Protein AF-B4VUH0-F1 (afdb_monomer)

Secondary structure (DSSP, 8-state):
--S-HHHHHHHHHHHHHHHTT---HHHHHHHHHHHHHHHHHHHHHHHHHHHHHHHTTS-HHHHHHHTT-PPP---

Organism: NCBI:txid118168

Foldseek 3Di:
DQDDPVLVVLLVVLVVCVVVVNQDPVSVVSNVVSVVSVVVVVVVVLVVLCVVCVVVVHDSVVSCVVVVNDDPDDD

Solvent-accessible surface area (backbone atoms only — not comparable to full-atom values): 4401 Å² total; per-residue (Å²): 119,92,60,61,71,70,57,51,53,51,48,53,52,45,52,52,31,50,75,67,73,68,55,48,73,70,51,48,54,50,46,51,57,53,48,53,51,52,51,52,42,49,54,53,49,51,52,54,44,46,54,51,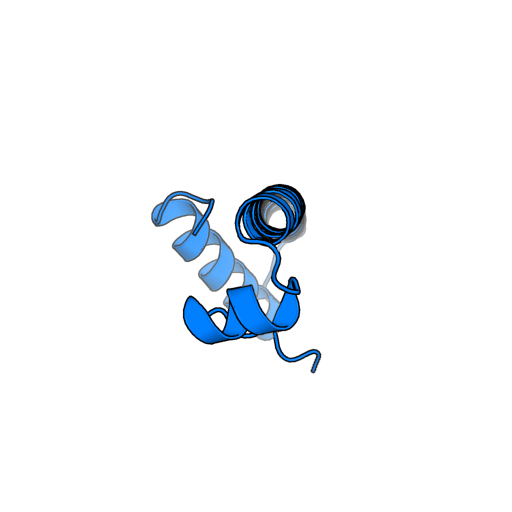12,57,77,66,75,48,50,53,66,58,47,28,58,75,71,70,52,73,77,80,81,88,127

Sequence (75 aa):
MGLPPQRWEQYHALLAKRRAEILTPEEQATLIEISDQIEQANACRIQYLIELASLRNTSLETLMQELGIKAPAYV

Nearest PDB structures (foldseek):
  7mq2-assembly1_B  TM=5.339E-01  e=5.837E+00  Streptococcus pneumoniae D39

Mean predicted aligned error: 4.11 Å

pLDDT: mean 92.49, std 12.09, range [36.53, 98.44]

Radius of gyration: 15.92 Å; Cα contacts (8 Å, |Δi|>4): 33; chains: 1; bounding box: 31×21×43 Å

Structure (mmCIF, N/CA/C/O backbone):
data_AF-B4VUH0-F1
#
_entry.id   AF-B4VUH0-F1
#
loop_
_atom_site.group_PDB
_atom_site.id
_atom_site.type_symbol
_atom_site.label_atom_id
_atom_site.label_alt_id
_atom_site.label_comp_id
_atom_site.label_asym_id
_atom_site.label_entity_id
_atom_site.label_seq_id
_atom_site.pdbx_PDB_ins_code
_atom_site.Cartn_x
_atom_site.Cartn_y
_atom_site.Cartn_z
_atom_site.occupancy
_atom_site.B_iso_or_equiv
_atom_site.auth_seq_id
_atom_site.auth_comp_id
_atom_site.auth_asym_id
_atom_site.auth_atom_id
_atom_site.pdbx_PDB_model_num
ATOM 1 N N . MET A 1 1 ? -9.959 3.235 -3.861 1.00 62.38 1 MET A N 1
ATOM 2 C CA . MET A 1 1 ? -8.601 3.113 -3.272 1.00 62.38 1 MET A CA 1
ATOM 3 C C . MET A 1 1 ? -7.834 4.380 -3.612 1.00 62.38 1 MET A C 1
ATOM 5 O O . MET A 1 1 ? -8.175 4.967 -4.622 1.00 62.38 1 MET A O 1
ATOM 9 N N . GLY A 1 2 ? -6.897 4.834 -2.777 1.00 74.75 2 GLY A N 1
ATOM 10 C CA . GLY A 1 2 ? -6.370 6.215 -2.733 1.00 74.75 2 GLY A CA 1
ATOM 11 C C . GLY A 1 2 ? -5.610 6.770 -3.952 1.00 74.75 2 GLY A C 1
ATOM 12 O O . GLY A 1 2 ? -4.865 7.721 -3.783 1.00 74.75 2 GLY A O 1
ATOM 13 N N . LEU A 1 3 ? -5.804 6.217 -5.151 1.00 88.44 3 LEU A N 1
ATOM 14 C CA . LEU A 1 3 ? -5.322 6.750 -6.426 1.00 88.44 3 LEU A CA 1
ATOM 15 C C . LEU A 1 3 ? -6.473 6.823 -7.443 1.00 88.44 3 LEU A C 1
ATOM 17 O O . LEU A 1 3 ? -7.390 5.995 -7.369 1.00 88.44 3 LEU A O 1
ATOM 21 N N . PRO A 1 4 ? -6.426 7.752 -8.416 1.00 92.50 4 PRO A N 1
ATOM 22 C CA . PRO A 1 4 ? -7.410 7.798 -9.492 1.00 92.50 4 PRO A CA 1
ATOM 23 C C . PRO A 1 4 ? -7.308 6.553 -10.398 1.00 92.50 4 PRO A C 1
ATOM 25 O O . PRO A 1 4 ? -6.224 5.973 -10.516 1.00 92.50 4 PRO A O 1
ATOM 28 N N . PRO A 1 5 ? -8.406 6.134 -11.061 1.00 92.38 5 PRO A N 1
ATOM 29 C CA . PRO A 1 5 ? -8.449 4.902 -11.860 1.00 92.38 5 PRO A CA 1
ATOM 30 C C . PRO A 1 5 ? -7.333 4.792 -12.905 1.00 92.38 5 PRO A C 1
ATOM 32 O O . PRO A 1 5 ? -6.687 3.755 -13.017 1.00 92.38 5 PRO A O 1
ATOM 35 N N . GLN A 1 6 ? -7.022 5.891 -13.590 1.00 94.31 6 GLN A N 1
ATOM 36 C CA . GLN A 1 6 ? -5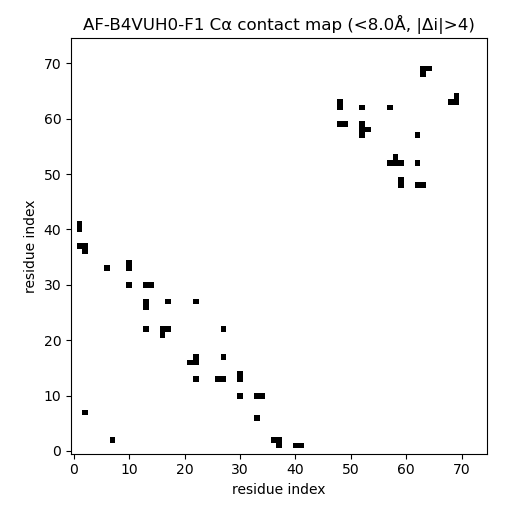.986 5.942 -14.623 1.00 94.31 6 GLN A CA 1
ATOM 37 C C . GLN A 1 6 ? -4.592 5.625 -14.062 1.00 94.31 6 GLN A C 1
ATOM 39 O O . GLN A 1 6 ? -3.763 5.011 -14.730 1.00 94.31 6 GLN A O 1
ATOM 44 N N . ARG A 1 7 ? -4.325 6.006 -12.806 1.00 94.69 7 ARG A N 1
ATOM 45 C CA . ARG A 1 7 ? -3.050 5.715 -12.135 1.00 94.69 7 ARG A CA 1
ATOM 46 C C . ARG A 1 7 ? -2.946 4.232 -11.771 1.00 94.69 7 ARG A C 1
ATOM 48 O O . ARG A 1 7 ? -1.862 3.664 -11.865 1.00 94.69 7 ARG A O 1
ATOM 55 N N . TRP A 1 8 ? -4.066 3.591 -11.421 1.00 95.19 8 TRP A N 1
ATOM 56 C CA . TRP A 1 8 ? -4.131 2.136 -11.228 1.00 95.19 8 TRP A CA 1
ATOM 57 C C . TRP A 1 8 ? -3.924 1.369 -12.535 1.00 95.19 8 TRP A C 1
ATOM 59 O O . TRP A 1 8 ? -3.182 0.390 -12.555 1.00 95.19 8 TRP A O 1
ATOM 69 N N . GLU A 1 9 ? -4.529 1.822 -13.632 1.00 96.25 9 GLU A N 1
ATOM 70 C CA . GLU A 1 9 ? -4.313 1.234 -14.961 1.00 96.25 9 GLU A CA 1
ATOM 71 C C . GLU A 1 9 ? -2.836 1.311 -15.365 1.00 96.25 9 GLU A C 1
ATOM 73 O O . GLU A 1 9 ? -2.246 0.303 -15.759 1.00 96.25 9 GLU A O 1
ATOM 78 N N . GLN A 1 10 ? -2.210 2.479 -15.175 1.00 97.44 10 GLN A N 1
ATOM 79 C CA . GLN A 1 10 ? -0.781 2.669 -15.411 1.00 97.44 10 GLN A CA 1
ATOM 80 C C . GLN A 1 10 ? 0.066 1.729 -14.542 1.00 97.44 10 GLN A C 1
ATOM 82 O O . GLN A 1 10 ? 0.949 1.047 -15.060 1.00 97.44 10 GLN A O 1
ATOM 87 N N . TYR A 1 11 ? -0.224 1.639 -13.242 1.00 97.31 11 TYR A N 1
ATOM 88 C CA . TYR A 1 11 ? 0.466 0.732 -12.323 1.00 97.31 11 TYR A CA 1
ATOM 89 C C . TYR A 1 11 ? 0.411 -0.728 -12.792 1.00 97.31 11 TYR A C 1
ATOM 91 O O . TYR A 1 11 ? 1.439 -1.404 -12.868 1.00 97.31 11 TYR A O 1
ATOM 99 N N . HIS A 1 12 ? -0.776 -1.217 -13.158 1.00 97.31 12 HIS A N 1
ATOM 100 C CA . HIS A 1 12 ? -0.951 -2.592 -13.621 1.00 97.31 12 HIS A CA 1
ATOM 101 C C . HIS A 1 12 ? -0.261 -2.857 -14.963 1.00 97.31 12 HIS A C 1
ATOM 103 O O . HIS A 1 12 ? 0.337 -3.922 -15.132 1.00 97.31 12 HIS A O 1
ATOM 109 N N . ALA A 1 13 ? -0.277 -1.892 -15.887 1.00 98.06 13 ALA A N 1
ATOM 110 C CA . ALA A 1 13 ? 0.455 -1.993 -17.146 1.00 98.06 13 ALA A CA 1
ATOM 111 C C . ALA A 1 13 ? 1.973 -2.090 -16.913 1.00 98.06 13 ALA A C 1
ATOM 113 O O . ALA A 1 13 ? 2.634 -2.953 -17.491 1.00 98.06 13 ALA A O 1
ATOM 114 N N . LEU A 1 14 ? 2.523 -1.264 -16.017 1.00 98.44 14 LEU A N 1
ATOM 115 C CA . LEU A 1 14 ? 3.943 -1.300 -15.655 1.00 98.44 14 LEU A CA 1
ATOM 116 C C . LEU A 1 14 ? 4.319 -2.605 -14.939 1.00 98.44 14 LEU A C 1
ATOM 118 O O . LEU A 1 14 ? 5.349 -3.199 -15.246 1.00 98.44 14 LEU A O 1
ATOM 122 N N . LEU A 1 15 ? 3.467 -3.126 -14.050 1.00 97.81 15 LEU A N 1
ATOM 123 C CA . LEU A 1 15 ? 3.678 -4.448 -13.448 1.00 97.81 15 LEU A CA 1
ATOM 124 C C . LEU A 1 15 ? 3.695 -5.572 -14.491 1.00 97.81 15 LEU A C 1
ATOM 126 O O . LEU A 1 15 ? 4.506 -6.493 -14.374 1.00 97.81 15 LEU A O 1
ATOM 130 N N . ALA A 1 16 ? 2.821 -5.516 -15.500 1.00 98.19 16 ALA A N 1
ATOM 131 C CA . ALA A 1 16 ? 2.813 -6.489 -16.588 1.00 98.19 16 ALA A CA 1
ATOM 132 C C . ALA A 1 16 ? 4.113 -6.423 -17.405 1.00 98.19 16 ALA A C 1
ATOM 134 O O . ALA A 1 16 ? 4.729 -7.460 -17.646 1.00 98.19 16 ALA A O 1
ATOM 135 N N . LYS A 1 17 ? 4.586 -5.215 -17.738 1.00 98.31 17 LYS A N 1
ATOM 136 C CA . LYS A 1 17 ? 5.883 -5.011 -18.403 1.00 98.31 17 LYS A CA 1
ATOM 137 C C . LYS A 1 17 ? 7.060 -5.507 -17.567 1.00 98.31 17 LYS A C 1
ATOM 139 O O . LYS A 1 17 ? 7.939 -6.168 -18.109 1.00 98.31 17 LYS A O 1
ATOM 144 N N . ARG A 1 18 ? 7.050 -5.259 -16.249 1.00 97.81 18 ARG A N 1
ATOM 145 C CA . ARG A 1 18 ? 8.064 -5.773 -15.311 1.00 97.81 18 ARG A CA 1
ATOM 146 C C . ARG A 1 18 ? 8.129 -7.297 -15.343 1.00 97.81 18 ARG A C 1
ATOM 148 O O . ARG A 1 18 ? 9.212 -7.856 -15.417 1.00 97.81 18 ARG A O 1
ATOM 155 N N . ARG A 1 19 ? 6.971 -7.967 -15.296 1.00 97.69 19 ARG A N 1
ATOM 156 C CA . ARG A 1 19 ? 6.871 -9.439 -15.352 1.00 97.69 19 ARG A CA 1
ATOM 157 C C . ARG A 1 19 ? 7.326 -10.015 -16.691 1.00 97.69 19 ARG A C 1
ATOM 159 O O . ARG A 1 19 ? 7.802 -11.139 -16.720 1.00 97.69 19 ARG A O 1
ATOM 166 N N . ALA A 1 20 ? 7.152 -9.262 -17.772 1.00 98.19 20 ALA A N 1
ATOM 167 C CA . ALA A 1 20 ? 7.614 -9.625 -19.105 1.00 98.19 20 ALA A CA 1
ATOM 168 C C . ALA A 1 20 ? 9.076 -9.218 -19.377 1.00 98.19 20 ALA A C 1
ATOM 170 O O . ALA A 1 20 ? 9.542 -9.419 -20.491 1.00 98.19 20 ALA A O 1
ATOM 171 N N . GLU A 1 21 ? 9.778 -8.633 -18.397 1.00 97.50 21 GLU A N 1
ATOM 172 C CA . GLU A 1 21 ? 11.173 -8.172 -18.511 1.00 97.50 21 GLU A CA 1
ATOM 173 C C . GLU A 1 21 ? 11.422 -7.140 -19.633 1.00 97.50 21 GLU A C 1
ATOM 175 O O . GLU A 1 21 ? 12.537 -6.989 -20.121 1.00 97.50 21 GLU A O 1
ATOM 180 N N . ILE A 1 22 ? 10.390 -6.381 -20.022 1.00 98.06 22 ILE A N 1
ATOM 181 C CA . ILE A 1 22 ? 10.465 -5.337 -21.068 1.00 98.06 22 ILE A CA 1
ATOM 182 C C . ILE A 1 22 ? 10.331 -3.912 -20.515 1.00 98.06 22 ILE A C 1
ATOM 184 O O . ILE A 1 22 ? 10.105 -2.968 -21.270 1.00 98.06 22 ILE A O 1
ATOM 188 N N . LEU A 1 23 ? 10.389 -3.757 -19.193 1.00 98.12 23 LEU A N 1
ATOM 189 C CA . LEU A 1 23 ? 10.221 -2.471 -18.523 1.00 98.12 23 LEU A CA 1
ATOM 190 C C . LEU A 1 23 ? 11.466 -1.600 -18.722 1.00 98.12 23 LEU A C 1
ATOM 192 O O . LEU A 1 23 ? 12.573 -2.022 -18.385 1.00 98.12 23 LEU A O 1
ATOM 196 N N . THR A 1 24 ? 11.296 -0.383 -19.238 1.00 98.44 24 THR A N 1
ATOM 197 C CA . THR A 1 24 ? 12.429 0.543 -19.405 1.00 98.44 24 THR A CA 1
ATOM 198 C C . THR A 1 24 ? 12.841 1.183 -18.069 1.00 98.44 24 THR A C 1
ATOM 200 O O . THR A 1 24 ? 12.063 1.169 -17.111 1.00 98.44 24 THR A O 1
ATOM 203 N N . PRO A 1 25 ? 14.041 1.787 -17.966 1.00 98.12 25 PRO A N 1
ATOM 204 C CA . PRO A 1 25 ? 14.458 2.504 -16.758 1.00 98.12 25 PRO A CA 1
ATOM 205 C C . PRO A 1 25 ? 13.507 3.642 -16.345 1.00 98.12 25 PRO A C 1
ATOM 207 O O . PRO A 1 25 ? 13.227 3.818 -15.160 1.00 98.12 25 PRO A O 1
ATOM 210 N N . GLU A 1 26 ? 12.964 4.389 -17.306 1.00 98.31 26 GLU A N 1
ATOM 211 C CA . GLU A 1 26 ? 12.005 5.477 -17.063 1.00 98.31 26 GLU A CA 1
ATOM 212 C C . GLU A 1 26 ? 10.665 4.927 -16.553 1.00 98.31 26 GLU A C 1
ATOM 214 O O . GLU A 1 26 ? 10.037 5.475 -15.641 1.00 98.31 26 GLU A O 1
ATOM 219 N N . GLU A 1 27 ? 10.238 3.797 -17.112 1.00 98.38 27 GLU A N 1
ATOM 220 C CA . GLU A 1 27 ? 9.043 3.081 -16.683 1.00 98.38 27 GLU A CA 1
ATOM 221 C C . GLU A 1 27 ? 9.213 2.459 -15.293 1.00 98.38 27 GLU A C 1
ATOM 223 O O . GLU A 1 27 ? 8.277 2.479 -14.493 1.00 98.38 27 GLU A O 1
ATOM 228 N N . GLN A 1 28 ? 10.410 1.969 -14.966 1.00 98.31 28 GLN A N 1
ATOM 229 C CA . GLN A 1 28 ? 10.768 1.498 -13.630 1.00 98.31 28 GLN A CA 1
ATOM 230 C C . GLN A 1 28 ? 10.726 2.638 -12.609 1.00 98.31 28 GLN A C 1
ATOM 232 O O . GLN A 1 28 ? 10.144 2.461 -11.540 1.00 98.31 28 GLN A O 1
ATOM 237 N N . ALA A 1 29 ? 11.277 3.812 -12.933 1.00 98.38 29 ALA A N 1
ATOM 238 C CA . ALA A 1 29 ? 11.175 4.990 -12.071 1.0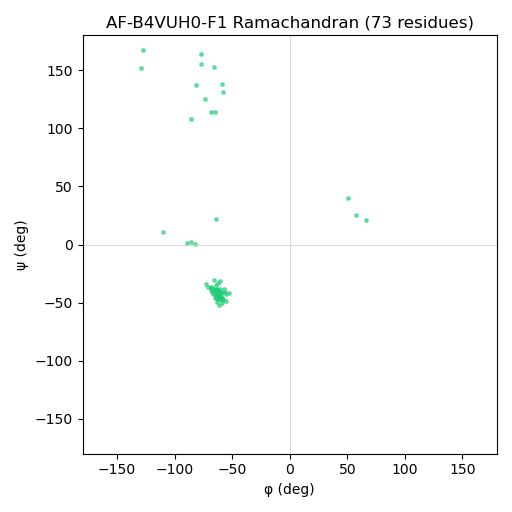0 98.38 29 ALA A CA 1
ATOM 239 C C . ALA A 1 29 ? 9.708 5.382 -11.827 1.00 98.38 29 ALA A C 1
ATOM 241 O O . ALA A 1 29 ? 9.308 5.637 -10.692 1.00 98.38 29 ALA A O 1
ATOM 242 N N . THR A 1 30 ? 8.881 5.333 -12.873 1.00 98.06 30 THR A N 1
ATOM 243 C CA . THR A 1 30 ? 7.437 5.589 -12.764 1.00 98.06 30 THR A CA 1
ATOM 244 C C . THR A 1 30 ? 6.729 4.543 -11.894 1.00 98.06 30 THR A C 1
ATOM 246 O O . THR A 1 30 ? 5.861 4.876 -11.090 1.00 98.06 30 THR A O 1
ATOM 249 N N . LEU A 1 31 ? 7.089 3.264 -12.027 1.00 98.19 31 LEU A N 1
ATOM 250 C CA . LEU A 1 31 ? 6.519 2.189 -11.216 1.00 98.19 31 LEU A CA 1
ATOM 251 C C . LEU A 1 31 ? 6.856 2.362 -9.729 1.00 98.19 31 LEU A C 1
ATOM 253 O O . LEU A 1 31 ? 5.989 2.120 -8.887 1.00 98.19 31 LEU A O 1
ATOM 257 N N . ILE A 1 32 ? 8.080 2.794 -9.412 1.00 98.00 32 ILE A N 1
ATOM 258 C CA . ILE A 1 32 ? 8.491 3.140 -8.044 1.00 98.00 32 ILE A CA 1
ATOM 259 C C . ILE A 1 32 ? 7.633 4.299 -7.527 1.00 98.00 32 ILE A C 1
ATOM 261 O O . ILE A 1 32 ? 6.965 4.145 -6.512 1.00 98.00 32 ILE A O 1
ATOM 265 N N . GLU A 1 33 ? 7.535 5.396 -8.283 1.00 97.69 33 GLU A N 1
ATOM 266 C CA . GLU A 1 33 ? 6.76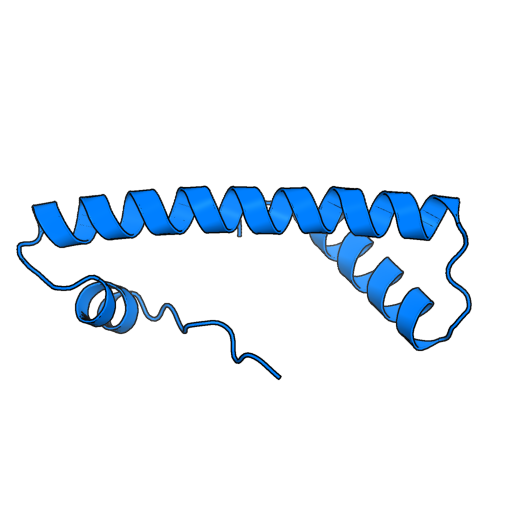2 6.584 -7.895 1.00 97.69 33 GLU A CA 1
ATOM 267 C C . GLU A 1 33 ? 5.293 6.257 -7.568 1.00 97.69 33 GLU A C 1
ATOM 269 O O . GLU A 1 33 ? 4.731 6.758 -6.591 1.00 97.69 33 GLU A O 1
ATOM 274 N N . ILE A 1 34 ? 4.647 5.410 -8.378 1.00 96.50 34 ILE A N 1
ATOM 275 C CA . ILE A 1 34 ? 3.259 5.003 -8.127 1.00 96.50 34 ILE A CA 1
ATOM 276 C C . ILE A 1 34 ? 3.174 4.067 -6.913 1.00 96.50 34 ILE A C 1
ATOM 278 O O . ILE A 1 34 ? 2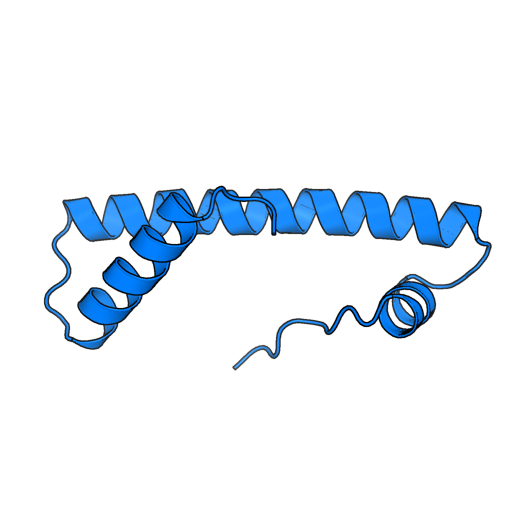.220 4.165 -6.141 1.00 96.50 34 ILE A O 1
ATOM 282 N N . SER A 1 35 ? 4.160 3.185 -6.718 1.00 95.81 35 SER A N 1
ATOM 283 C CA . SER A 1 35 ? 4.215 2.295 -5.550 1.00 95.81 35 SER A CA 1
ATOM 284 C C . SER A 1 35 ? 4.320 3.098 -4.252 1.00 95.81 35 SER A C 1
ATOM 286 O O . SER A 1 35 ? 3.518 2.876 -3.347 1.00 95.81 35 SER A O 1
ATOM 288 N N . ASP A 1 36 ? 5.188 4.110 -4.212 1.00 96.19 36 ASP A N 1
ATOM 289 C CA . ASP A 1 36 ? 5.347 5.004 -3.060 1.00 96.19 36 ASP A CA 1
ATOM 290 C C . ASP A 1 36 ? 4.032 5.731 -2.727 1.00 96.19 36 ASP A C 1
ATOM 292 O O . ASP A 1 36 ? 3.636 5.841 -1.565 1.00 96.19 36 ASP A O 1
ATOM 296 N N . GLN A 1 37 ? 3.287 6.177 -3.747 1.00 94.94 37 GLN A N 1
ATOM 297 C CA . GLN A 1 37 ? 1.977 6.808 -3.544 1.00 94.94 37 GLN A CA 1
ATOM 298 C C . GLN A 1 37 ? 0.947 5.831 -2.955 1.00 94.94 37 GLN A C 1
ATOM 300 O O . GLN A 1 37 ? 0.154 6.215 -2.090 1.00 94.94 37 GLN A O 1
ATOM 305 N N . ILE A 1 38 ? 0.950 4.567 -3.397 1.00 93.94 38 ILE A N 1
ATOM 306 C CA . ILE A 1 38 ? 0.075 3.517 -2.850 1.00 93.94 38 ILE A CA 1
ATOM 307 C C . ILE A 1 38 ? 0.428 3.245 -1.387 1.00 93.94 38 ILE A C 1
ATOM 309 O O . ILE A 1 38 ? -0.473 3.159 -0.546 1.00 93.94 38 ILE A O 1
ATOM 313 N N . GLU A 1 39 ? 1.716 3.116 -1.075 1.00 93.31 39 GLU A N 1
ATOM 314 C CA . GLU A 1 39 ? 2.207 2.878 0.282 1.00 93.31 39 GLU A CA 1
ATOM 315 C C . GLU A 1 39 ? 1.842 4.030 1.216 1.00 93.31 39 GLU A C 1
ATOM 317 O O . GLU A 1 39 ? 1.242 3.794 2.267 1.00 93.31 39 GLU A O 1
ATOM 322 N N . GLN A 1 40 ? 2.073 5.274 0.794 1.00 94.19 40 GLN A N 1
ATOM 323 C CA . GLN A 1 40 ? 1.702 6.461 1.561 1.00 94.19 40 GLN A CA 1
ATOM 324 C C . GLN A 1 40 ? 0.189 6.529 1.809 1.00 94.19 40 GLN A C 1
ATOM 326 O O . GLN A 1 40 ? -0.253 6.769 2.936 1.00 94.19 40 GLN A O 1
ATOM 331 N N . ALA A 1 41 ? -0.629 6.276 0.783 1.00 92.31 41 ALA A N 1
ATOM 332 C CA . ALA A 1 41 ? -2.082 6.263 0.926 1.00 92.31 41 ALA A CA 1
ATOM 333 C C . ALA A 1 41 ? -2.555 5.155 1.883 1.00 92.31 41 ALA A C 1
ATOM 335 O O . ALA A 1 41 ? -3.474 5.365 2.680 1.00 92.31 41 ALA A O 1
ATOM 336 N N . ASN A 1 42 ? -1.926 3.978 1.836 1.00 91.75 42 ASN A N 1
ATOM 337 C CA . ASN A 1 42 ? -2.212 2.887 2.761 1.00 91.75 42 ASN A CA 1
ATOM 338 C C . ASN A 1 42 ? -1.778 3.231 4.195 1.00 91.75 42 ASN A C 1
ATOM 340 O O . ASN A 1 42 ? -2.544 2.968 5.120 1.00 91.75 42 ASN A O 1
ATOM 344 N N . ALA A 1 43 ? -0.621 3.868 4.386 1.00 92.69 43 ALA A N 1
ATOM 345 C CA . ALA A 1 43 ? -0.141 4.310 5.695 1.00 92.69 43 ALA A CA 1
ATOM 346 C C . ALA A 1 43 ? -1.088 5.340 6.331 1.00 92.69 43 ALA A C 1
ATOM 348 O O . ALA A 1 43 ? -1.453 5.209 7.501 1.00 92.69 43 ALA A O 1
ATOM 349 N N . CYS A 1 44 ? -1.560 6.324 5.558 1.00 94.12 44 CYS A N 1
ATOM 350 C CA . CYS A 1 44 ? -2.590 7.263 6.015 1.00 94.12 44 CYS A CA 1
ATOM 351 C C . CY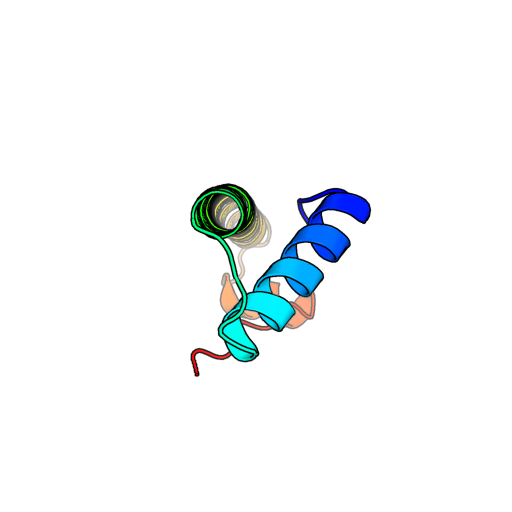S A 1 44 ? -3.896 6.533 6.363 1.00 94.12 44 CYS A C 1
ATOM 353 O O . CYS A 1 44 ? -4.505 6.800 7.396 1.00 94.12 44 CYS A O 1
ATOM 355 N N . ARG A 1 45 ? -4.316 5.562 5.541 1.00 93.75 45 ARG A N 1
ATOM 356 C CA . ARG A 1 45 ? -5.528 4.775 5.809 1.00 93.75 45 ARG A CA 1
ATOM 357 C C . ARG A 1 45 ? -5.436 3.997 7.121 1.00 93.75 45 ARG A C 1
ATOM 359 O O . ARG A 1 45 ? -6.415 3.967 7.857 1.00 93.75 45 ARG A O 1
ATOM 366 N N . ILE A 1 46 ? -4.292 3.379 7.421 1.00 94.06 46 ILE A N 1
ATOM 367 C CA . ILE A 1 46 ? -4.096 2.656 8.686 1.00 94.06 46 ILE A CA 1
ATOM 368 C C . ILE A 1 46 ? -4.205 3.606 9.884 1.00 94.06 46 ILE A C 1
ATOM 370 O O . ILE A 1 46 ? -4.864 3.254 10.857 1.00 94.06 46 ILE A O 1
ATOM 374 N N . GLN A 1 47 ? -3.657 4.822 9.796 1.00 96.31 47 GLN A N 1
ATOM 375 C CA . GLN A 1 47 ? -3.798 5.825 10.860 1.00 96.31 47 GLN A CA 1
ATOM 376 C C . GLN A 1 47 ? -5.271 6.166 11.135 1.00 96.31 47 GLN A C 1
ATOM 378 O O . GLN A 1 47 ? -5.706 6.105 12.283 1.00 96.31 47 GLN A O 1
ATOM 383 N N . TYR A 1 48 ? -6.066 6.416 10.090 1.00 96.69 48 TYR A N 1
ATOM 384 C CA . TYR A 1 48 ? -7.503 6.675 10.249 1.00 96.69 48 TYR A CA 1
ATOM 385 C C . TYR A 1 48 ? -8.278 5.474 10.798 1.00 96.69 48 TYR A C 1
ATOM 387 O O . TYR A 1 48 ? -9.225 5.645 11.562 1.00 96.69 48 TYR A O 1
ATOM 395 N N . LEU A 1 49 ? -7.894 4.248 10.431 1.00 96.50 49 LEU A N 1
ATOM 396 C CA . LEU A 1 49 ? -8.523 3.044 10.976 1.00 96.50 49 LEU A CA 1
ATOM 397 C C . LEU A 1 49 ? -8.205 2.864 12.465 1.00 96.50 49 LEU A C 1
ATOM 399 O O . LEU A 1 49 ? -9.086 2.468 13.221 1.00 96.50 49 LEU A O 1
ATOM 403 N N . ILE A 1 50 ? -6.986 3.192 12.902 1.00 97.44 50 ILE A N 1
ATOM 404 C CA . ILE A 1 50 ? -6.613 3.176 14.324 1.00 97.44 50 ILE A CA 1
ATOM 405 C C . ILE A 1 50 ? -7.444 4.200 15.106 1.00 97.44 50 ILE A C 1
ATOM 407 O O . ILE A 1 50 ? -8.008 3.867 16.149 1.00 97.44 50 ILE A O 1
ATOM 411 N N . GLU A 1 51 ? -7.565 5.425 14.590 1.00 98.38 51 GLU A N 1
ATOM 412 C CA . GLU A 1 51 ? -8.389 6.471 15.206 1.00 98.38 51 GLU A CA 1
ATOM 413 C C . GLU A 1 51 ? -9.861 6.045 15.297 1.00 98.38 51 GLU A C 1
ATOM 415 O O . GLU A 1 51 ? -10.483 6.139 16.357 1.00 98.38 51 GLU A O 1
ATOM 420 N N . LEU A 1 52 ? -10.409 5.488 14.215 1.00 98.12 52 LEU A N 1
ATOM 421 C CA . LEU A 1 52 ? -11.784 4.998 14.187 1.00 98.12 52 LEU A CA 1
ATOM 422 C C . LEU A 1 52 ? -12.015 3.836 15.164 1.00 98.12 52 LEU A C 1
ATOM 424 O O . LEU A 1 52 ? -13.069 3.775 15.798 1.00 98.12 52 LEU A O 1
ATOM 428 N N . ALA A 1 53 ? -11.050 2.925 15.303 1.00 98.19 53 ALA A N 1
ATOM 429 C CA . ALA A 1 53 ? -11.135 1.808 16.242 1.00 98.19 53 ALA A CA 1
ATOM 430 C C . ALA A 1 53 ? -11.182 2.318 17.689 1.00 98.19 53 ALA A C 1
ATOM 432 O O . ALA A 1 53 ? -12.033 1.884 18.468 1.00 98.19 53 ALA A O 1
ATOM 433 N N . SER A 1 54 ? -10.348 3.318 18.002 1.00 98.12 54 SER A N 1
ATOM 434 C CA . SER A 1 54 ? -10.346 4.014 19.292 1.00 98.12 54 SER A CA 1
ATOM 435 C C . SER A 1 54 ? -11.706 4.656 19.596 1.00 98.12 54 SER A C 1
ATOM 437 O O . SER A 1 54 ? -12.301 4.377 20.636 1.00 98.12 54 SER A O 1
ATOM 439 N N . LEU A 1 55 ? -12.270 5.425 18.655 1.00 98.44 55 LEU A N 1
ATOM 440 C CA . LEU A 1 55 ? -13.589 6.060 18.815 1.00 98.44 55 LEU A CA 1
ATOM 441 C C . LEU A 1 55 ? -14.722 5.045 19.033 1.00 98.44 55 LEU A C 1
ATOM 443 O O . LEU A 1 55 ? -15.695 5.332 19.731 1.00 98.44 55 LEU A O 1
ATOM 447 N N . ARG A 1 56 ? -14.601 3.852 18.446 1.00 97.94 56 ARG A N 1
ATOM 448 C CA . ARG A 1 56 ? -15.576 2.760 18.577 1.00 97.94 56 ARG A CA 1
ATOM 449 C C . ARG A 1 56 ? -15.315 1.835 19.766 1.00 97.94 56 ARG A C 1
ATOM 451 O O . ARG A 1 56 ? -16.083 0.898 19.951 1.00 97.94 56 ARG A O 1
ATOM 458 N N . ASN A 1 57 ? -14.279 2.090 20.570 1.00 97.88 57 ASN A N 1
ATOM 459 C CA . ASN A 1 57 ? -13.851 1.215 21.668 1.00 97.88 57 ASN A CA 1
ATOM 460 C C . ASN A 1 57 ? -13.671 -0.252 21.225 1.00 97.88 57 ASN A C 1
ATOM 462 O O . ASN A 1 57 ? -14.046 -1.182 21.936 1.00 97.88 57 ASN A O 1
ATOM 466 N N . THR A 1 58 ? -13.112 -0.457 20.032 1.00 98.00 58 THR A N 1
ATOM 467 C CA . THR A 1 58 ? -12.842 -1.785 19.468 1.00 98.00 58 THR A CA 1
ATOM 468 C C . THR A 1 58 ? -11.380 -1.894 19.038 1.00 98.00 58 THR A C 1
ATOM 470 O O . THR A 1 58 ? -10.658 -0.898 18.983 1.00 98.00 58 THR A O 1
ATOM 473 N N . SER A 1 59 ? -10.908 -3.107 18.751 1.00 97.25 59 SER A N 1
ATOM 474 C CA . SER A 1 59 ? -9.558 -3.300 18.219 1.00 97.25 59 SER A CA 1
ATOM 475 C C . SER A 1 59 ? -9.504 -2.932 16.731 1.00 97.25 59 SER A C 1
ATOM 477 O O . SER A 1 59 ? -10.509 -3.000 16.018 1.00 97.25 59 SER A O 1
ATOM 479 N N . LEU A 1 60 ? -8.314 -2.576 16.234 1.00 95.81 60 LEU A N 1
ATOM 480 C CA . LEU A 1 60 ? -8.101 -2.349 14.801 1.00 95.81 60 LEU A CA 1
ATOM 481 C C . LEU A 1 60 ? -8.498 -3.581 13.973 1.00 95.81 60 LEU A C 1
ATOM 483 O O . LEU A 1 60 ? -9.115 -3.441 12.922 1.00 95.81 60 LEU A O 1
ATOM 487 N N . GLU A 1 61 ? -8.167 -4.780 14.454 1.00 95.06 61 GLU A N 1
ATOM 488 C CA . GLU A 1 61 ? -8.482 -6.034 13.770 1.00 95.06 61 GLU A CA 1
ATOM 489 C C . GLU A 1 61 ? -9.994 -6.251 13.656 1.00 95.06 61 GLU A C 1
ATOM 491 O O . GLU A 1 61 ? -10.492 -6.481 12.554 1.00 95.06 61 GLU A O 1
ATOM 496 N N . THR A 1 62 ? -10.732 -6.105 14.761 1.00 96.19 62 THR A N 1
ATOM 497 C CA . THR A 1 62 ? -12.195 -6.232 14.768 1.00 96.19 62 THR A CA 1
ATOM 498 C C . THR A 1 62 ? -12.828 -5.204 13.835 1.00 96.19 62 THR A C 1
ATOM 500 O O . THR A 1 62 ? -13.662 -5.561 13.006 1.00 96.19 62 THR A O 1
ATOM 503 N N . LEU A 1 63 ? -12.377 -3.944 13.888 1.00 97.06 63 LEU A N 1
ATOM 504 C CA . LEU A 1 63 ? -12.854 -2.904 12.976 1.00 97.06 63 LEU A CA 1
ATOM 505 C C . LEU A 1 63 ? -12.606 -3.274 11.506 1.00 97.06 63 LEU A C 1
ATOM 507 O O . LEU A 1 63 ? -13.484 -3.110 10.661 1.00 97.06 63 LEU A O 1
ATOM 511 N N . MET A 1 64 ? -11.405 -3.752 11.176 1.00 95.44 64 MET A N 1
ATOM 512 C CA . MET A 1 64 ? -11.066 -4.142 9.808 1.00 95.44 64 MET A CA 1
ATOM 513 C C . MET A 1 64 ? -11.923 -5.317 9.326 1.00 95.44 64 MET A C 1
ATOM 515 O O . MET A 1 64 ? -12.379 -5.290 8.183 1.00 95.44 64 MET A O 1
ATOM 519 N N . GLN A 1 65 ? -12.202 -6.300 10.189 1.00 94.81 65 GLN A N 1
ATOM 520 C CA . GLN A 1 65 ? -13.108 -7.412 9.888 1.00 94.81 65 GLN A CA 1
ATOM 521 C C . GLN A 1 65 ? -14.542 -6.923 9.626 1.00 94.81 65 GLN A C 1
ATOM 523 O O . GLN A 1 65 ? -15.130 -7.293 8.609 1.00 94.81 65 GLN A O 1
ATOM 528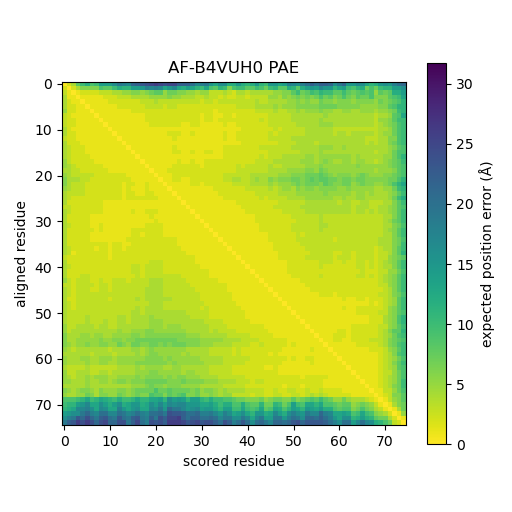 N N . GLU A 1 66 ? -15.079 -6.043 10.476 1.00 95.50 66 GLU A N 1
ATOM 529 C CA . GLU A 1 66 ? -16.415 -5.443 10.316 1.00 95.50 66 GLU A CA 1
ATOM 530 C C . GLU A 1 66 ? -16.554 -4.643 9.014 1.00 95.50 66 GLU A C 1
ATOM 532 O O . GLU A 1 66 ? -17.595 -4.682 8.359 1.00 95.50 66 GLU A O 1
ATOM 537 N N . LEU A 1 67 ? 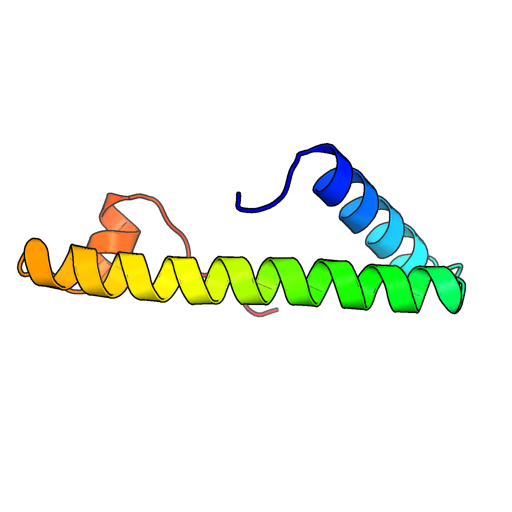-15.497 -3.929 8.616 1.00 94.62 67 LEU A N 1
ATOM 538 C CA . LEU A 1 67 ? -15.460 -3.150 7.376 1.00 94.62 67 LEU A CA 1
ATOM 539 C C . LEU A 1 67 ? -15.122 -3.995 6.134 1.00 94.62 67 LEU A C 1
ATOM 541 O O . LEU A 1 67 ? -15.030 -3.449 5.033 1.00 94.62 67 LEU A O 1
ATOM 545 N N . GLY A 1 68 ? -14.905 -5.307 6.283 1.00 94.25 68 GLY A N 1
ATOM 546 C CA . GLY A 1 68 ? -14.511 -6.193 5.184 1.00 94.25 68 GLY A CA 1
ATOM 547 C C . GLY A 1 68 ? -13.119 -5.895 4.610 1.00 94.25 68 GLY A C 1
ATOM 548 O O . GLY A 1 68 ? -12.820 -6.271 3.473 1.00 94.25 68 GLY A O 1
ATOM 549 N N . ILE A 1 69 ? -12.257 -5.215 5.370 1.00 91.06 69 ILE A N 1
ATOM 550 C CA . ILE A 1 69 ? -10.896 -4.856 4.973 1.00 91.06 69 ILE A CA 1
ATOM 551 C C . ILE A 1 69 ? -9.974 -6.029 5.297 1.00 91.06 69 ILE A C 1
ATOM 553 O O . ILE A 1 69 ? -9.645 -6.295 6.450 1.00 91.06 69 ILE A O 1
ATOM 557 N N . LYS A 1 70 ? -9.513 -6.722 4.256 1.00 83.50 70 LYS A N 1
ATOM 558 C CA . LYS A 1 70 ? -8.509 -7.780 4.392 1.00 83.50 70 LYS A CA 1
ATOM 559 C C . LYS A 1 70 ? -7.114 -7.169 4.464 1.00 83.50 70 LYS A C 1
ATOM 561 O O . LYS A 1 70 ? -6.790 -6.273 3.681 1.00 83.50 70 LYS A O 1
ATOM 566 N N . ALA A 1 71 ? -6.280 -7.682 5.365 1.00 70.38 71 ALA A N 1
ATOM 567 C CA . ALA A 1 71 ? -4.849 -7.433 5.285 1.00 70.38 71 ALA A CA 1
ATOM 568 C C . ALA A 1 71 ? -4.332 -7.962 3.931 1.00 70.38 71 ALA A C 1
ATOM 570 O O . ALA A 1 71 ? -4.776 -9.031 3.494 1.00 70.38 71 ALA A O 1
ATOM 571 N N . PRO A 1 72 ? -3.449 -7.228 3.232 1.00 64.00 72 PRO A N 1
ATOM 572 C CA . PRO A 1 72 ? -2.818 -7.761 2.035 1.00 64.00 72 PRO A CA 1
ATOM 573 C C . PRO A 1 72 ? -2.084 -9.056 2.399 1.00 64.00 72 PRO A C 1
ATOM 575 O O . PRO A 1 72 ? -1.361 -9.104 3.394 1.00 64.00 72 PRO A O 1
ATOM 578 N N . ALA A 1 73 ? -2.295 -10.113 1.613 1.00 53.38 73 ALA A N 1
ATOM 579 C CA . ALA A 1 73 ? -1.502 -11.325 1.740 1.00 53.38 73 ALA A CA 1
ATOM 580 C C . ALA A 1 73 ? -0.058 -10.973 1.361 1.00 53.38 73 ALA A C 1
ATOM 582 O O . ALA A 1 73 ? 0.199 -10.606 0.215 1.00 53.38 73 A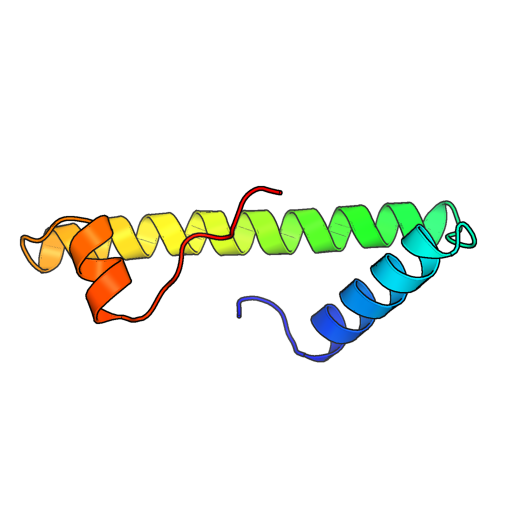LA A O 1
ATOM 583 N N . TYR A 1 74 ? 0.863 -11.035 2.321 1.00 43.28 74 TYR A N 1
ATOM 584 C CA . TYR A 1 74 ? 2.289 -11.044 2.013 1.00 43.28 74 TYR A CA 1
ATOM 585 C C . TYR A 1 74 ? 2.585 -12.383 1.324 1.00 43.28 74 TYR A C 1
ATOM 587 O O . TYR A 1 74 ? 2.403 -13.436 1.937 1.00 43.28 74 TYR A O 1
ATOM 595 N N . VAL A 1 75 ? 2.961 -12.334 0.044 1.00 36.53 75 VAL A N 1
ATOM 596 C CA . VAL A 1 75 ? 3.469 -13.467 -0.747 1.00 36.53 75 VAL A CA 1
ATOM 597 C C . VAL A 1 75 ? 4.876 -13.124 -1.190 1.00 36.53 75 VAL A C 1
ATOM 599 O O . VAL A 1 75 ? 5.050 -11.986 -1.685 1.00 36.53 75 VAL A O 1
#